Protein AF-A0A2K3M9D9-F1 (afdb_monomer_lite)

Foldseek 3Di:
DDPPPPDDPDDPPVRVVVVVVVVVVVVVVVVVVVVVVVVVPPDPDPDPDDPVCVVVVPDDPDDDDDPDDFDPVQQPDDVVNQVVVCVVVVPDDDDPPDGRDDDDPVRVPDDPVVVVVVVPD

Structure (mmCIF, N/CA/C/O backbone):
data_AF-A0A2K3M9D9-F1
#
_entry.id   AF-A0A2K3M9D9-F1
#
loop_
_atom_site.group_PDB
_atom_site.id
_atom_site.type_symbol
_atom_site.label_atom_id
_atom_site.label_alt_id
_atom_site.label_comp_id
_atom_site.label_asym_id
_atom_site.label_entity_id
_atom_site.label_seq_id
_atom_site.pdbx_PDB_ins_code
_atom_site.Cartn_x
_atom_site.Cartn_y
_atom_site.Cartn_z
_atom_site.occupancy
_atom_site.B_iso_or_equiv
_atom_site.auth_seq_id
_atom_site.auth_comp_id
_atom_site.auth_asym_id
_atom_site.auth_atom_id
_atom_site.pdbx_PDB_model_num
ATOM 1 N N . MET A 1 1 ? -21.146 -2.064 81.114 1.00 46.41 1 MET A N 1
ATOM 2 C CA . MET A 1 1 ? -21.330 -2.298 79.672 1.00 46.41 1 MET A CA 1
ATOM 3 C C . MET A 1 1 ? -21.230 -0.915 79.066 1.00 46.41 1 MET A C 1
ATOM 5 O O . MET A 1 1 ? -22.195 -0.174 79.140 1.00 46.41 1 MET A O 1
ATOM 9 N N . GLU A 1 2 ? -20.011 -0.496 78.730 1.00 53.03 2 GLU A N 1
ATOM 10 C CA . GLU A 1 2 ? -19.756 0.811 78.117 1.00 53.03 2 GLU A CA 1
ATOM 11 C C . GLU A 1 2 ? -20.020 0.639 76.624 1.00 53.03 2 GLU A C 1
ATOM 13 O O . GLU A 1 2 ? -19.273 -0.051 75.934 1.00 53.03 2 GLU A O 1
ATOM 18 N N . GLU A 1 3 ? -21.153 1.157 76.163 1.00 59.66 3 GLU A N 1
ATOM 19 C CA . GLU A 1 3 ? -21.377 1.380 74.742 1.00 59.66 3 GLU A CA 1
ATOM 20 C C . GLU A 1 3 ? -20.561 2.628 74.397 1.00 59.66 3 GLU A C 1
ATOM 22 O O . GLU A 1 3 ? -20.932 3.742 74.762 1.00 59.66 3 GLU A O 1
ATOM 27 N N . GLU A 1 4 ? -19.380 2.428 73.804 1.00 52.38 4 GLU A N 1
ATOM 28 C CA . GLU A 1 4 ? -18.659 3.502 73.125 1.00 52.38 4 GLU A CA 1
ATOM 29 C C . GLU A 1 4 ? -19.587 4.037 72.029 1.00 52.38 4 GLU A C 1
ATOM 31 O O . GLU A 1 4 ? -19.758 3.408 70.985 1.00 52.38 4 GLU A O 1
ATOM 36 N N . ASP A 1 5 ? -20.242 5.165 72.315 1.00 56.41 5 ASP A N 1
ATOM 37 C CA . ASP A 1 5 ? -20.998 5.949 71.344 1.00 56.41 5 ASP A CA 1
ATOM 38 C C . ASP A 1 5 ? -20.094 6.213 70.131 1.00 56.41 5 ASP A C 1
ATOM 40 O O . ASP A 1 5 ? -19.116 6.962 70.215 1.00 56.41 5 ASP A O 1
ATOM 44 N N . ASP A 1 6 ? -20.430 5.582 69.006 1.00 66.50 6 ASP A N 1
ATOM 45 C CA . ASP A 1 6 ? -19.793 5.739 67.696 1.00 66.50 6 ASP A CA 1
ATOM 46 C C . ASP A 1 6 ? -20.073 7.149 67.152 1.00 66.50 6 ASP A C 1
ATOM 48 O O . ASP A 1 6 ? -20.929 7.381 66.293 1.00 66.50 6 ASP A O 1
ATOM 52 N N . TYR A 1 7 ? -19.418 8.143 67.754 1.00 68.31 7 TYR A N 1
ATOM 53 C CA . TYR A 1 7 ? -19.573 9.546 67.411 1.00 68.31 7 TYR A CA 1
ATOM 54 C C . TYR A 1 7 ? -18.934 9.812 66.047 1.00 68.31 7 TYR A C 1
ATOM 56 O O . TYR A 1 7 ? -17.748 10.131 65.927 1.00 68.31 7 TYR A O 1
ATOM 64 N N . GLU A 1 8 ? -19.743 9.730 64.996 1.00 70.12 8 GLU A N 1
ATOM 65 C CA . GLU A 1 8 ? -19.368 10.255 63.691 1.00 70.12 8 GLU A CA 1
ATOM 66 C C . GLU A 1 8 ? -19.437 11.789 63.713 1.00 70.12 8 GLU A C 1
ATOM 68 O O . GLU A 1 8 ? -20.510 12.400 63.704 1.00 70.12 8 GLU A O 1
ATOM 73 N N . GLU A 1 9 ? -18.272 12.440 63.724 1.00 75.25 9 GLU A N 1
ATOM 74 C CA . GLU A 1 9 ? -18.169 13.896 63.677 1.00 75.25 9 GLU A CA 1
ATOM 75 C C . GLU A 1 9 ? -18.935 14.461 62.464 1.00 75.25 9 GLU A C 1
ATOM 77 O O . GLU A 1 9 ? -18.616 14.184 61.302 1.00 75.25 9 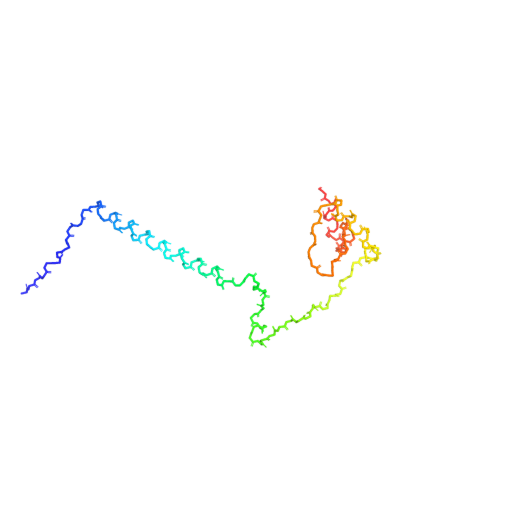GLU A O 1
ATOM 82 N N . TYR A 1 10 ? -19.974 15.267 62.725 1.00 78.19 10 TYR A N 1
ATOM 83 C CA . TYR A 1 10 ? -20.837 15.798 61.673 1.00 78.19 10 TYR A CA 1
ATOM 84 C C . TYR A 1 10 ? -20.047 16.671 60.692 1.00 78.19 10 TYR A C 1
ATOM 86 O O . TYR A 1 10 ? -19.679 17.813 60.974 1.00 78.19 10 TYR A O 1
ATOM 94 N N . VAL A 1 11 ? -19.873 16.163 59.472 1.00 80.06 11 VAL A N 1
ATOM 95 C CA . VAL A 1 11 ? -19.315 16.931 58.359 1.00 80.06 11 VAL A CA 1
ATOM 96 C C . VAL A 1 11 ? -20.456 17.623 57.593 1.00 80.06 11 VAL A C 1
ATOM 98 O O . VAL A 1 11 ? -21.302 16.937 56.997 1.00 80.06 11 VAL A O 1
ATOM 101 N N . PRO A 1 12 ? -20.484 18.973 57.527 1.00 88.69 12 PRO A N 1
ATOM 102 C CA . PRO A 1 12 ? -21.454 19.722 56.733 1.00 88.69 12 PRO A CA 1
ATOM 103 C C . PRO A 1 12 ? -21.560 19.203 55.295 1.00 88.69 12 PRO A C 1
ATOM 105 O O . PRO A 1 12 ? -20.549 18.909 54.654 1.00 88.69 12 PRO A O 1
ATOM 108 N N . VAL A 1 13 ? -22.780 19.136 54.754 1.00 79.19 13 VAL A N 1
ATOM 109 C CA . VAL A 1 13 ? -23.062 18.559 53.422 1.00 79.19 13 VAL A CA 1
ATOM 110 C C . VAL A 1 13 ? -22.210 19.196 52.315 1.00 79.19 13 VAL A C 1
ATOM 112 O O 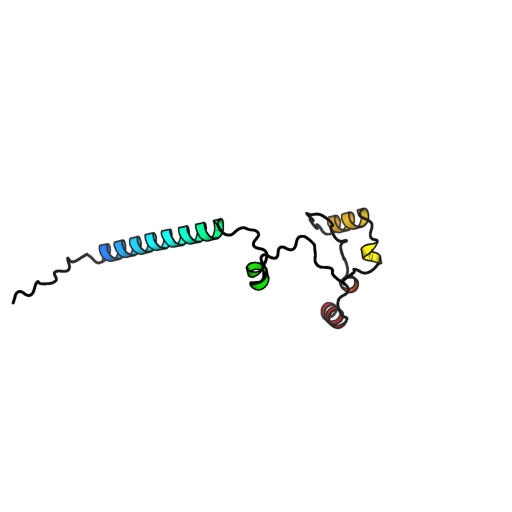. VAL A 1 13 ? -21.732 18.499 51.421 1.00 79.19 13 VAL A O 1
ATOM 115 N N . ALA A 1 14 ? -21.946 20.504 52.404 1.00 85.06 14 ALA A N 1
ATOM 116 C CA . ALA A 1 14 ? -21.056 21.206 51.479 1.00 85.06 14 ALA A CA 1
ATOM 117 C C . ALA A 1 14 ? -19.615 20.659 51.511 1.00 85.06 14 ALA A C 1
ATOM 119 O O . ALA A 1 14 ? -19.011 20.459 50.458 1.00 85.06 14 ALA A O 1
ATOM 120 N N . LYS A 1 15 ? -19.085 20.348 52.704 1.00 84.06 15 LYS A N 1
ATOM 121 C CA . LYS A 1 15 ? -17.752 19.749 52.876 1.00 84.06 15 LYS A CA 1
ATOM 122 C C . LYS A 1 15 ? -17.713 18.299 52.382 1.00 84.06 15 LYS A C 1
ATOM 124 O O . LYS A 1 15 ? -16.747 17.928 51.723 1.00 84.06 15 LYS A O 1
ATOM 129 N N . ARG A 1 16 ? -18.768 17.502 52.615 1.00 81.31 16 ARG A N 1
ATOM 130 C CA . ARG A 1 16 ? -18.880 16.129 52.072 1.00 81.31 16 ARG A CA 1
ATOM 131 C C . ARG A 1 16 ? -18.852 16.118 50.545 1.00 81.31 16 ARG A C 1
ATOM 133 O O . ARG A 1 16 ? -18.025 15.425 49.962 1.00 81.31 16 ARG A O 1
ATOM 140 N N . ARG A 1 17 ? -19.667 16.962 49.901 1.00 83.81 17 ARG A N 1
ATOM 141 C CA . ARG A 1 17 ? -19.679 17.102 48.434 1.00 83.81 17 ARG A CA 1
ATOM 142 C C . ARG A 1 17 ? -18.331 17.572 47.884 1.00 83.81 17 ARG A C 1
ATOM 144 O O . ARG A 1 17 ? -17.894 17.071 46.853 1.00 83.81 17 ARG A O 1
ATOM 151 N N . ALA A 1 18 ? -17.653 18.496 48.571 1.00 85.75 18 ALA A N 1
ATOM 152 C CA . ALA A 1 18 ? -16.324 18.962 48.172 1.00 85.75 18 ALA A CA 1
ATOM 153 C C . ALA A 1 18 ? -15.251 17.862 48.294 1.00 85.75 18 ALA A C 1
ATOM 155 O O . ALA A 1 18 ? -14.454 17.691 47.371 1.00 85.75 18 ALA A O 1
ATOM 156 N N . MET A 1 19 ? -15.259 17.083 49.382 1.00 82.94 19 MET A N 1
ATOM 157 C CA . MET A 1 19 ? -14.342 15.950 49.563 1.00 82.94 19 MET A CA 1
ATOM 158 C C . MET A 1 19 ? -14.603 14.829 48.555 1.00 82.94 19 MET A C 1
ATOM 160 O O . MET A 1 19 ? -13.658 14.285 47.986 1.00 82.94 19 MET A O 1
ATOM 164 N N . GLU A 1 20 ? -15.867 14.502 48.278 1.00 83.25 20 GLU A N 1
ATOM 165 C CA . GLU A 1 20 ? -16.223 13.530 47.241 1.00 83.25 20 GLU A CA 1
ATOM 166 C C . GLU A 1 20 ? -15.793 14.007 45.852 1.00 83.25 20 GLU A C 1
ATOM 168 O O . GLU A 1 20 ? -15.181 13.240 45.109 1.00 83.25 20 GLU A O 1
ATOM 173 N N . ALA A 1 21 ? -16.021 15.281 45.520 1.00 85.19 21 ALA A N 1
ATOM 174 C CA . ALA A 1 21 ? -15.575 15.867 44.259 1.00 85.19 21 ALA A CA 1
ATOM 175 C C . ALA A 1 21 ? -14.044 15.836 44.120 1.00 85.19 21 ALA A C 1
ATOM 177 O O . ALA A 1 21 ? -13.537 15.429 43.073 1.00 85.19 21 ALA A O 1
ATOM 178 N N . GLN A 1 22 ? -13.297 16.181 45.177 1.00 82.38 22 GLN A N 1
ATOM 179 C CA . GLN A 1 22 ? -11.835 16.057 45.195 1.00 82.38 22 GLN A CA 1
ATOM 180 C C . GLN A 1 22 ? -11.380 14.601 45.044 1.00 82.38 22 GLN A C 1
ATOM 182 O O . GLN A 1 22 ? -10.455 14.326 44.280 1.00 82.38 22 GLN A O 1
ATOM 187 N N . LYS A 1 23 ? -12.045 13.650 45.706 1.00 86.25 23 LYS A N 1
ATOM 188 C CA . LYS A 1 23 ? -11.730 12.216 45.614 1.00 86.25 23 LYS A CA 1
ATOM 189 C C . LYS A 1 23 ? -12.006 11.662 44.215 1.00 86.25 23 LYS A C 1
ATOM 191 O O . LYS A 1 23 ? -11.213 10.875 43.699 1.00 86.25 23 LYS A O 1
ATOM 196 N N . ILE A 1 24 ? -13.094 12.091 43.576 1.00 85.38 24 ILE A N 1
ATOM 197 C CA . ILE A 1 24 ? -13.417 11.755 42.183 1.00 85.38 24 ILE A CA 1
ATOM 198 C C . ILE A 1 24 ? -12.380 12.366 41.238 1.00 85.38 24 ILE A C 1
ATOM 200 O O . ILE A 1 24 ? -11.908 11.674 40.338 1.00 85.38 24 ILE A O 1
ATOM 204 N N . LEU A 1 25 ? -11.985 13.622 41.456 1.00 85.06 25 LEU A N 1
ATOM 205 C CA . LEU A 1 25 ? -10.978 14.301 40.641 1.00 85.06 25 LEU A CA 1
ATOM 206 C C . LEU A 1 25 ? -9.608 13.620 40.746 1.00 85.06 25 LEU A C 1
ATOM 208 O O . LEU A 1 25 ? -8.981 13.356 39.723 1.00 85.06 25 LEU A O 1
ATOM 212 N N . GLN A 1 26 ? -9.179 13.254 41.957 1.00 86.38 26 GLN A N 1
ATOM 213 C CA . GLN A 1 26 ? -7.941 12.501 42.173 1.00 86.38 26 GLN A CA 1
ATOM 214 C C . GLN A 1 26 ? -7.988 11.116 41.518 1.00 86.38 26 GLN A C 1
ATOM 216 O O . GLN A 1 26 ? -7.019 10.709 40.880 1.00 86.38 26 GLN A O 1
ATOM 221 N N . ARG A 1 27 ? -9.108 10.388 41.634 1.00 84.69 27 ARG A N 1
ATOM 222 C CA . ARG A 1 27 ? -9.286 9.085 40.966 1.00 84.69 27 ARG A CA 1
ATOM 223 C C . ARG A 1 27 ? -9.228 9.217 39.448 1.00 84.69 27 ARG A C 1
ATOM 225 O O . ARG A 1 27 ? -8.508 8.457 38.814 1.00 84.69 27 ARG A O 1
ATOM 232 N N . LYS A 1 28 ? -9.934 10.197 38.878 1.00 85.75 28 LYS A N 1
ATOM 233 C CA . LYS A 1 28 ? -9.894 10.486 37.438 1.00 85.75 28 LYS A CA 1
ATOM 234 C C . LYS A 1 28 ? -8.482 10.844 36.980 1.00 85.75 28 LYS A C 1
ATOM 236 O O . LYS A 1 28 ? -8.038 10.319 35.971 1.00 85.75 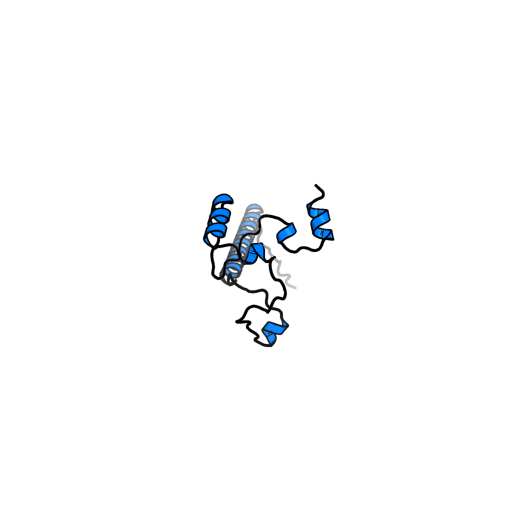28 LYS A O 1
ATOM 241 N N . GLY A 1 29 ? -7.758 11.665 37.744 1.00 86.00 29 GLY A N 1
ATOM 242 C CA . GLY A 1 29 ? -6.364 12.007 37.449 1.00 86.00 29 GLY A CA 1
ATOM 243 C C . GLY A 1 29 ? -5.451 10.780 37.388 1.00 86.00 29 GLY A C 1
ATOM 244 O O . GLY A 1 29 ? -4.682 10.648 36.441 1.00 86.00 29 GLY A O 1
ATOM 245 N N . LYS A 1 30 ? -5.590 9.847 38.342 1.00 86.06 30 LYS A N 1
ATOM 246 C CA . LYS A 1 30 ? -4.830 8.585 38.349 1.00 86.06 30 LYS A CA 1
ATOM 247 C C . LYS A 1 30 ? -5.173 7.682 37.165 1.00 86.06 30 LYS A C 1
ATOM 249 O O . LYS A 1 30 ? -4.265 7.133 36.560 1.00 86.06 30 LYS A O 1
ATOM 254 N N . ILE A 1 31 ? -6.456 7.559 36.818 1.00 83.75 31 ILE A N 1
ATOM 255 C CA . ILE A 1 31 ? -6.894 6.759 35.663 1.00 83.75 31 ILE A CA 1
ATOM 256 C C . ILE A 1 31 ? -6.306 7.335 34.374 1.00 83.75 31 ILE A C 1
ATOM 258 O O . ILE A 1 31 ? -5.701 6.603 33.607 1.00 83.75 31 ILE A O 1
ATOM 262 N N . VAL A 1 32 ? -6.385 8.654 34.181 1.00 86.50 32 VAL A N 1
ATOM 263 C CA . VAL A 1 32 ? -5.838 9.316 32.986 1.00 86.50 32 VAL A CA 1
ATOM 264 C C . VAL A 1 32 ? -4.317 9.157 32.893 1.00 86.50 32 VAL A C 1
ATOM 266 O O . VAL A 1 32 ? -3.786 9.002 31.798 1.00 86.50 32 VAL A O 1
ATOM 269 N N . GLN A 1 33 ? -3.599 9.193 34.019 1.00 84.94 33 GLN A N 1
ATOM 270 C CA . GLN A 1 33 ? -2.157 8.918 34.043 1.00 84.94 33 GLN A CA 1
ATOM 271 C C . GLN A 1 33 ? -1.856 7.468 33.653 1.00 84.94 33 GLN A C 1
ATOM 273 O O . GLN A 1 33 ? -1.027 7.241 32.780 1.00 84.94 33 GLN A O 1
ATOM 278 N N . GLN A 1 34 ? -2.587 6.506 34.220 1.00 82.44 34 GLN A N 1
ATOM 279 C CA . GLN A 1 34 ? -2.445 5.087 33.885 1.00 82.44 34 GLN A CA 1
ATOM 280 C C . GLN A 1 34 ? -2.782 4.796 32.417 1.00 82.44 34 GLN A C 1
ATOM 282 O O . GLN A 1 34 ? -2.079 4.027 31.770 1.00 82.44 34 GLN A O 1
ATOM 287 N N . GLU A 1 35 ? -3.826 5.421 31.868 1.00 79.44 35 GLU A N 1
ATOM 288 C CA . GLU A 1 35 ? -4.193 5.295 30.454 1.00 79.44 35 GLU A CA 1
ATOM 289 C C . GLU A 1 35 ? -3.105 5.872 29.540 1.00 79.44 35 GLU A C 1
ATOM 291 O O . GLU A 1 35 ? -2.749 5.245 28.544 1.00 79.44 35 GLU A O 1
ATOM 296 N N . LYS A 1 36 ? -2.529 7.030 29.892 1.00 82.94 36 LYS A N 1
ATOM 297 C CA . LYS A 1 36 ? -1.409 7.624 29.146 1.00 82.94 36 LYS A CA 1
ATOM 298 C C . LYS A 1 36 ? -0.172 6.738 29.169 1.00 82.94 36 LYS A C 1
ATOM 300 O O . LYS A 1 36 ? 0.380 6.461 28.112 1.00 82.94 36 LYS A O 1
ATOM 305 N N . GLU A 1 37 ? 0.214 6.242 30.341 1.00 85.81 37 GLU A N 1
ATOM 306 C CA . GLU A 1 37 ? 1.335 5.310 30.477 1.00 85.81 37 GLU A CA 1
ATOM 307 C C . GLU A 1 37 ? 1.082 4.014 29.695 1.00 85.81 37 GLU A C 1
ATOM 309 O O . GLU A 1 37 ? 1.998 3.477 29.079 1.00 85.81 37 GLU A O 1
ATOM 314 N N . MET A 1 38 ? -0.154 3.506 29.670 1.00 78.62 38 MET A N 1
ATOM 315 C CA . MET A 1 38 ? -0.507 2.318 28.889 1.00 78.62 38 MET A CA 1
ATOM 316 C C . MET A 1 38 ? -0.342 2.556 27.383 1.00 78.62 38 MET A C 1
ATOM 318 O O . MET A 1 38 ? 0.165 1.677 26.690 1.00 78.62 38 MET A O 1
ATOM 322 N N . ILE A 1 39 ? -0.747 3.729 26.888 1.00 76.88 39 ILE A N 1
ATOM 323 C CA . ILE A 1 39 ? -0.630 4.108 25.473 1.00 76.88 39 ILE A CA 1
ATOM 324 C C . ILE A 1 39 ? 0.834 4.359 25.092 1.00 76.88 39 ILE A C 1
ATOM 326 O O . ILE A 1 39 ? 1.274 3.848 24.071 1.00 76.88 39 ILE A O 1
ATOM 330 N N . GLU A 1 40 ? 1.604 5.075 25.915 1.00 79.69 40 GLU A N 1
ATOM 331 C CA . GLU A 1 40 ? 3.032 5.333 25.661 1.00 79.69 40 GLU A CA 1
ATOM 332 C C . GLU A 1 40 ? 3.872 4.048 25.687 1.00 79.69 40 GLU A C 1
ATOM 334 O O . GLU A 1 40 ? 4.820 3.902 24.918 1.00 79.69 40 GLU A O 1
ATOM 339 N N . ASN A 1 41 ? 3.508 3.088 26.543 1.00 73.12 41 ASN A N 1
ATOM 340 C CA . ASN A 1 41 ? 4.163 1.780 26.602 1.00 73.12 41 ASN A CA 1
ATOM 341 C C . ASN A 1 41 ? 3.599 0.770 25.590 1.00 73.12 41 ASN A C 1
ATOM 343 O O . ASN A 1 41 ? 4.093 -0.363 25.513 1.00 73.12 41 ASN A O 1
ATOM 347 N N . LEU A 1 42 ? 2.572 1.132 24.814 1.00 65.06 42 LEU A N 1
ATOM 348 C CA . LEU A 1 42 ? 2.190 0.356 23.644 1.00 65.06 42 LEU A CA 1
ATOM 349 C C . LEU A 1 42 ? 3.198 0.683 22.533 1.00 65.06 42 LEU A C 1
ATOM 351 O O . LEU A 1 42 ? 3.241 1.813 22.066 1.00 65.06 42 LEU A O 1
ATOM 355 N N . PRO A 1 43 ? 4.008 -0.285 22.066 1.00 65.62 43 PRO A N 1
ATOM 356 C CA . PRO A 1 43 ? 4.830 -0.031 20.902 1.00 65.62 43 PRO A CA 1
ATOM 357 C C . PRO A 1 43 ? 3.902 0.161 19.702 1.00 65.62 43 PRO A C 1
ATOM 359 O O . PRO A 1 43 ? 3.075 -0.718 19.435 1.00 65.62 43 PRO A O 1
ATOM 362 N N . ASP A 1 44 ? 4.102 1.250 18.955 1.00 60.12 44 ASP A N 1
ATOM 363 C CA . ASP A 1 44 ? 3.343 1.620 17.744 1.00 60.12 44 ASP A CA 1
ATOM 364 C C . ASP A 1 44 ? 3.286 0.502 16.679 1.00 60.12 44 ASP A C 1
ATOM 366 O O . ASP A 1 44 ? 2.463 0.521 15.768 1.00 60.12 44 ASP A O 1
AT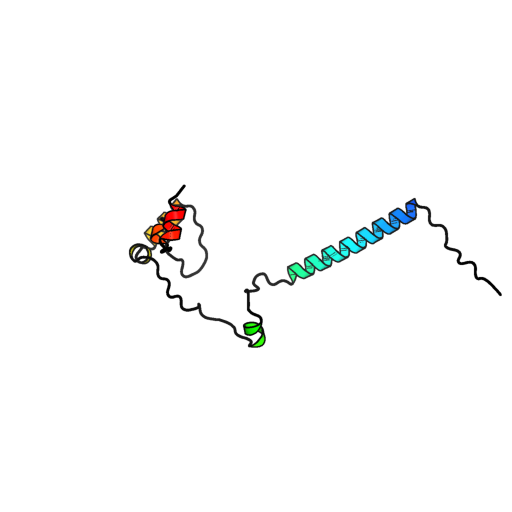OM 370 N N . ASN A 1 45 ? 4.118 -0.534 16.829 1.00 58.53 45 ASN A N 1
ATOM 371 C CA . ASN A 1 45 ? 4.352 -1.590 15.853 1.00 58.53 45 ASN A CA 1
ATOM 372 C C . ASN A 1 45 ? 4.100 -3.000 16.416 1.00 58.53 45 ASN A C 1
ATOM 374 O O . ASN A 1 45 ? 4.839 -3.940 16.092 1.00 58.53 45 ASN A O 1
ATOM 378 N N . LYS A 1 46 ? 3.086 -3.206 17.272 1.00 60.78 46 LYS A N 1
ATOM 379 C CA . LYS A 1 46 ? 2.638 -4.581 17.568 1.00 60.78 46 LYS A CA 1
ATOM 380 C C . LYS A 1 46 ? 1.957 -5.162 16.333 1.00 60.78 46 LYS A C 1
ATOM 382 O O . LYS A 1 46 ? 0.748 -5.076 16.151 1.00 60.78 46 LYS A O 1
ATOM 387 N N . THR A 1 47 ? 2.774 -5.787 15.493 1.00 65.19 47 THR A N 1
ATOM 388 C CA . THR A 1 47 ? 2.327 -6.734 14.474 1.00 65.19 47 THR A CA 1
ATOM 389 C C . THR A 1 47 ? 1.346 -7.717 15.108 1.00 65.19 47 THR A C 1
ATOM 391 O O . THR A 1 47 ? 1.603 -8.242 16.195 1.00 65.19 47 THR A O 1
ATOM 394 N N . LEU A 1 48 ? 0.207 -7.944 14.449 1.00 70.62 48 LEU A N 1
ATOM 395 C CA . LEU A 1 48 ? -0.780 -8.937 14.871 1.00 70.62 48 LEU A CA 1
ATOM 396 C C . LEU A 1 48 ? -0.136 -10.328 14.775 1.00 70.62 48 LEU A C 1
ATOM 398 O O . LEU A 1 48 ? -0.160 -10.959 13.724 1.00 70.62 48 LEU A O 1
ATOM 402 N N . LYS A 1 49 ? 0.497 -10.774 15.862 1.00 74.62 49 LYS A N 1
ATOM 403 C CA . LYS A 1 49 ? 1.115 -12.099 15.983 1.00 74.62 49 LYS A CA 1
ATOM 404 C C . LYS A 1 49 ? 0.131 -13.053 16.642 1.00 74.62 49 LYS A C 1
ATOM 406 O O . LYS A 1 49 ? -0.520 -12.702 17.628 1.00 74.62 49 LYS A O 1
ATOM 411 N N . SER A 1 50 ? 0.030 -14.271 16.128 1.00 81.88 50 SER A N 1
ATOM 412 C CA . SER A 1 50 ? -0.795 -15.303 16.757 1.00 81.88 50 SER A CA 1
ATOM 413 C C . SER A 1 50 ? -0.165 -15.795 18.070 1.00 81.88 50 SER A C 1
ATOM 415 O O . SER A 1 50 ? 1.056 -15.820 18.224 1.00 81.88 50 SER A O 1
ATOM 417 N N . VAL A 1 51 ? -0.985 -16.273 19.016 1.00 83.06 51 VAL A N 1
ATOM 418 C CA . VAL A 1 51 ? -0.502 -16.866 20.286 1.00 83.06 51 VAL A CA 1
ATOM 419 C C . VAL A 1 51 ? 0.478 -18.020 20.031 1.00 83.06 51 VAL A C 1
ATOM 421 O O . VAL A 1 51 ? 1.462 -18.183 20.751 1.00 83.06 51 VAL A O 1
ATOM 424 N N . ARG A 1 52 ? 0.246 -18.796 18.963 1.00 85.06 52 ARG A N 1
ATOM 425 C CA . ARG A 1 52 ? 1.114 -19.905 18.545 1.00 85.06 52 ARG A CA 1
ATOM 426 C C . ARG A 1 52 ? 2.492 -19.424 18.092 1.00 85.06 52 ARG A C 1
ATOM 428 O O . ARG A 1 52 ? 3.481 -20.078 18.412 1.00 85.06 52 ARG A O 1
ATOM 435 N N . GLU A 1 53 ? 2.559 -18.327 17.343 1.00 86.81 53 GLU A N 1
ATOM 436 C CA . GLU A 1 53 ? 3.827 -17.733 16.897 1.00 86.81 53 GLU A CA 1
ATOM 437 C C . GLU A 1 53 ? 4.608 -17.158 18.074 1.00 86.81 53 GLU A C 1
ATOM 439 O O . GLU A 1 53 ? 5.810 -17.393 18.165 1.00 86.81 53 GLU A O 1
ATOM 444 N N . LEU A 1 54 ? 3.925 -16.489 19.010 1.00 83.56 54 LEU A N 1
ATOM 445 C CA . LEU A 1 54 ? 4.541 -15.952 20.225 1.00 83.56 54 LEU A CA 1
ATOM 446 C C . LEU A 1 54 ? 5.136 -17.062 21.098 1.00 83.56 54 LEU A C 1
ATOM 448 O O . LEU A 1 54 ? 6.300 -16.981 21.479 1.00 83.56 54 LEU A O 1
ATOM 452 N N . ALA A 1 55 ? 4.373 -18.127 21.357 1.00 84.94 55 ALA A N 1
ATOM 453 C CA . ALA A 1 55 ? 4.830 -19.251 22.176 1.00 84.94 55 ALA A CA 1
ATOM 454 C C . ALA A 1 55 ? 6.025 -19.997 21.559 1.00 84.94 55 ALA A C 1
ATOM 456 O O . ALA A 1 55 ? 6.848 -20.554 22.280 1.00 84.94 55 ALA A O 1
ATOM 457 N N . LYS A 1 56 ? 6.120 -20.016 20.224 1.00 86.50 56 LYS A N 1
ATOM 458 C CA . LYS A 1 56 ? 7.218 -20.654 19.486 1.00 86.50 56 LYS A CA 1
ATOM 459 C C . LYS A 1 56 ? 8.368 -19.703 19.142 1.00 86.50 56 LYS A C 1
ATOM 461 O O . LYS A 1 56 ? 9.324 -20.146 18.516 1.00 86.50 56 LYS A O 1
ATOM 466 N N . GLY A 1 57 ? 8.270 -18.421 19.500 1.00 85.31 57 GLY A N 1
ATOM 467 C CA . GLY A 1 57 ? 9.270 -17.410 19.154 1.00 85.31 57 GLY A CA 1
ATOM 468 C C . GLY A 1 57 ? 9.463 -17.213 17.645 1.00 85.31 57 GLY A C 1
ATOM 469 O O . GLY A 1 57 ? 10.566 -16.898 17.213 1.00 85.31 57 GLY A O 1
ATOM 470 N N . ILE A 1 58 ? 8.425 -17.427 16.828 1.00 82.62 58 ILE A N 1
ATOM 471 C CA . ILE A 1 58 ? 8.537 -17.329 15.365 1.00 82.62 58 ILE A CA 1
ATOM 472 C C . ILE A 1 58 ? 8.546 -15.853 14.951 1.00 82.62 58 ILE A C 1
ATOM 474 O O . ILE A 1 58 ? 7.603 -15.108 15.229 1.00 82.62 58 ILE A O 1
ATOM 478 N N . THR A 1 59 ? 9.595 -15.434 14.243 1.00 83.31 59 THR A N 1
ATOM 479 C CA . THR A 1 59 ? 9.680 -14.123 13.587 1.00 83.31 59 THR A CA 1
ATOM 480 C C . THR A 1 59 ? 9.825 -14.307 12.086 1.00 83.31 59 THR A C 1
ATOM 482 O O . THR A 1 59 ? 10.824 -14.852 11.623 1.00 83.31 59 THR A O 1
ATOM 485 N N . TYR A 1 60 ? 8.833 -13.846 11.327 1.00 81.31 60 TYR A N 1
ATOM 486 C CA . TYR A 1 60 ? 8.910 -13.821 9.870 1.00 81.31 60 TYR A CA 1
ATOM 487 C C . TYR A 1 60 ? 9.807 -12.666 9.433 1.00 81.31 60 TYR A C 1
ATOM 489 O O . TYR A 1 60 ? 9.502 -11.506 9.702 1.00 81.31 60 TYR A O 1
ATOM 497 N N . THR A 1 61 ? 10.921 -12.998 8.791 1.00 84.25 61 THR A N 1
ATOM 498 C CA . THR A 1 61 ? 11.832 -12.037 8.157 1.00 84.25 61 THR A CA 1
ATOM 499 C C . THR A 1 61 ? 11.474 -11.792 6.698 1.00 84.25 61 THR A C 1
ATOM 501 O O . THR A 1 61 ? 11.735 -10.716 6.175 1.00 84.25 61 THR A O 1
ATOM 504 N N . GLU A 1 62 ? 10.863 -12.782 6.048 1.00 84.12 62 GLU A N 1
ATOM 505 C CA . GLU A 1 62 ? 10.533 -12.747 4.629 1.00 84.12 62 GLU A CA 1
ATOM 506 C C . GLU A 1 62 ? 9.018 -12.648 4.408 1.00 84.12 62 GLU A C 1
ATOM 508 O O . GLU A 1 62 ? 8.238 -13.225 5.180 1.00 84.12 62 GLU A O 1
ATOM 513 N N . PRO A 1 63 ? 8.578 -11.957 3.340 1.00 81.88 63 PRO A N 1
ATOM 514 C CA . PRO A 1 63 ? 7.184 -11.973 2.923 1.00 81.88 63 PRO A CA 1
ATOM 515 C C . PRO A 1 63 ? 6.715 -13.395 2.599 1.00 81.88 63 PRO A C 1
ATOM 517 O O . PRO A 1 63 ? 7.432 -14.187 1.990 1.00 81.88 63 PRO A O 1
ATOM 520 N N . LEU A 1 64 ? 5.467 -13.711 2.950 1.00 83.06 64 LEU A N 1
ATOM 521 C CA . LEU A 1 64 ? 4.857 -14.981 2.563 1.00 83.06 64 LEU A CA 1
ATOM 522 C C . LEU A 1 64 ? 4.774 -15.091 1.030 1.00 83.06 64 LEU A C 1
ATOM 524 O O . LEU A 1 64 ? 4.374 -14.125 0.369 1.00 83.06 64 LEU A O 1
ATOM 528 N N . PRO A 1 65 ? 5.073 -16.263 0.441 1.00 81.06 65 PRO A N 1
ATOM 529 C CA . PRO A 1 65 ? 4.920 -16.455 -0.991 1.00 81.06 65 PRO A CA 1
ATOM 530 C C . PRO A 1 65 ? 3.436 -16.368 -1.356 1.00 81.06 65 PRO A C 1
ATOM 532 O O . PRO A 1 65 ? 2.618 -17.179 -0.919 1.00 81.06 65 PRO A O 1
ATOM 535 N N . THR A 1 66 ? 3.079 -15.384 -2.179 1.00 83.94 66 THR A N 1
ATOM 536 C CA . THR A 1 66 ? 1.710 -15.228 -2.677 1.00 83.94 66 THR A CA 1
ATOM 537 C C . THR A 1 66 ? 1.593 -15.757 -4.108 1.00 83.94 66 THR A C 1
ATOM 539 O O . THR A 1 66 ? 2.473 -15.573 -4.949 1.00 83.94 66 THR A O 1
ATOM 542 N N . GLY A 1 67 ? 0.482 -16.438 -4.409 1.00 86.06 67 GLY A N 1
ATOM 543 C CA . GLY A 1 67 ? 0.157 -16.892 -5.771 1.00 86.06 67 GLY A CA 1
ATOM 544 C C . GLY A 1 67 ? -0.491 -15.808 -6.640 1.00 86.06 67 GLY A C 1
ATOM 545 O O . GLY A 1 67 ? -0.734 -16.013 -7.833 1.00 86.06 67 GLY A O 1
ATOM 546 N N . TRP A 1 68 ? -0.801 -14.655 -6.051 1.00 85.19 68 TRP A N 1
ATOM 547 C CA . TRP A 1 68 ? -1.459 -13.562 -6.744 1.00 85.19 68 TRP A CA 1
ATOM 548 C C . TRP A 1 68 ? -0.458 -12.810 -7.622 1.00 85.19 68 TRP A C 1
ATOM 550 O O . TRP A 1 68 ? 0.639 -12.462 -7.198 1.00 85.19 68 TRP A O 1
ATOM 560 N N . LYS A 1 69 ? -0.836 -12.562 -8.878 1.00 84.69 69 LYS A N 1
ATOM 561 C CA . LYS A 1 69 ? -0.045 -11.761 -9.819 1.00 84.69 69 LYS A CA 1
ATOM 562 C C . LYS A 1 69 ? -0.973 -10.782 -10.534 1.00 84.69 69 LYS A C 1
ATOM 564 O O . LYS A 1 69 ? -2.019 -11.225 -11.022 1.00 84.69 69 LYS A O 1
ATOM 569 N N . PRO A 1 70 ? -0.619 -9.496 -10.653 1.00 86.62 70 PRO A N 1
ATOM 570 C CA . PRO A 1 70 ? -1.426 -8.560 -11.420 1.00 86.62 70 PRO A CA 1
ATOM 571 C C . PRO A 1 70 ? -1.436 -8.950 -12.912 1.00 86.62 70 PRO A C 1
ATOM 573 O O . PRO A 1 70 ? -0.529 -9.658 -13.375 1.00 86.62 70 PRO A O 1
ATOM 576 N N . PRO A 1 71 ? -2.446 -8.508 -13.683 1.00 91.88 71 PRO A N 1
ATOM 577 C CA . PRO A 1 71 ? -2.470 -8.665 -15.130 1.00 91.88 71 PRO A CA 1
ATOM 578 C C 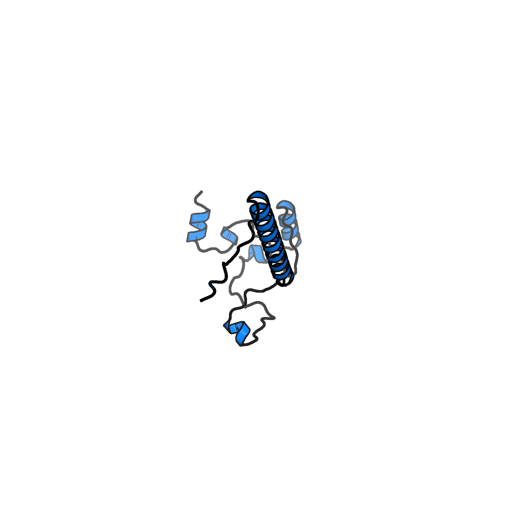. PRO A 1 71 ? -1.197 -8.141 -15.797 1.00 91.88 71 PRO A C 1
ATOM 580 O O . PRO A 1 71 ? -0.534 -7.218 -15.319 1.00 91.88 71 PRO A O 1
ATOM 583 N N . TRP A 1 72 ? -0.856 -8.742 -16.934 1.00 91.38 72 TRP A N 1
ATOM 584 C CA . TRP A 1 72 ? 0.442 -8.536 -17.570 1.00 91.38 72 TRP A CA 1
ATOM 585 C C . TRP A 1 72 ? 0.707 -7.080 -17.975 1.00 91.38 72 TRP A C 1
ATOM 587 O O . TRP A 1 72 ? 1.833 -6.606 -17.826 1.00 91.38 72 TRP A O 1
ATOM 597 N N . HIS A 1 73 ? -0.316 -6.355 -18.438 1.00 90.75 73 HIS A N 1
ATOM 598 C CA . HIS A 1 73 ? -0.181 -4.953 -18.842 1.00 90.75 73 HIS A CA 1
ATOM 599 C C . HIS A 1 73 ? 0.132 -4.026 -17.667 1.00 90.75 73 HIS A C 1
ATOM 601 O O . HIS A 1 73 ? 0.919 -3.101 -17.835 1.00 90.75 73 HIS A O 1
ATOM 607 N N . ILE A 1 74 ? -0.416 -4.305 -16.479 1.00 93.25 74 ILE A N 1
ATOM 608 C CA . ILE A 1 74 ? -0.103 -3.558 -15.255 1.00 93.25 74 ILE A CA 1
ATOM 609 C C . ILE A 1 74 ? 1.327 -3.864 -14.807 1.00 93.25 74 ILE A C 1
ATOM 611 O O . ILE A 1 74 ? 2.098 -2.956 -14.516 1.00 93.25 74 ILE A O 1
ATOM 615 N N . ARG A 1 75 ? 1.723 -5.141 -14.831 1.00 90.31 75 ARG A N 1
ATOM 616 C CA . ARG A 1 75 ? 3.069 -5.563 -14.414 1.00 90.31 75 ARG A CA 1
ATOM 617 C C . ARG A 1 75 ? 4.192 -4.969 -15.272 1.00 90.31 75 ARG A C 1
ATOM 619 O O . ARG A 1 75 ? 5.299 -4.802 -14.780 1.00 90.31 75 ARG A O 1
ATOM 626 N N . ARG A 1 76 ? 3.933 -4.701 -16.554 1.00 92.56 76 ARG A N 1
ATOM 627 C CA . ARG A 1 76 ? 4.926 -4.161 -17.500 1.00 92.56 76 ARG A CA 1
ATOM 628 C C . ARG A 1 76 ? 4.908 -2.630 -17.589 1.00 92.56 76 ARG A C 1
ATOM 630 O O . ARG A 1 76 ? 5.611 -2.068 -18.425 1.00 92.56 76 ARG A O 1
ATOM 637 N N . MET A 1 77 ? 4.084 -1.960 -16.786 1.00 92.19 77 MET A N 1
ATOM 638 C CA . MET A 1 77 ? 4.002 -0.504 -16.789 1.00 92.19 77 MET A CA 1
ATOM 639 C C . MET A 1 77 ? 5.362 0.097 -16.425 1.00 92.19 77 MET A C 1
ATOM 641 O O . MET A 1 77 ? 6.028 -0.370 -15.500 1.00 92.19 77 MET A O 1
ATOM 645 N N . SER A 1 78 ? 5.801 1.104 -17.183 1.00 94.94 78 SER A N 1
ATOM 646 C CA . SER A 1 78 ? 7.069 1.761 -16.887 1.00 94.94 78 SER A CA 1
ATOM 647 C C . SER A 1 78 ? 6.933 2.610 -15.624 1.00 94.94 78 SER A C 1
ATOM 649 O O . SER A 1 78 ? 5.860 3.136 -15.335 1.00 94.94 78 SER A O 1
ATOM 651 N N . LYS A 1 79 ? 8.033 2.803 -14.887 1.00 91.50 79 LYS A N 1
ATOM 652 C CA . LYS A 1 79 ? 8.022 3.653 -13.688 1.00 91.50 79 LYS A CA 1
ATOM 653 C C . LYS A 1 79 ? 7.553 5.081 -13.998 1.00 91.50 79 LYS A C 1
ATOM 655 O O . LYS A 1 79 ? 6.772 5.636 -13.245 1.00 91.50 79 LYS A O 1
ATOM 660 N N . LYS A 1 80 ? 7.925 5.618 -15.167 1.00 94.25 80 LYS A N 1
ATOM 661 C CA . LYS A 1 80 ? 7.474 6.939 -15.634 1.00 94.25 80 LYS A CA 1
ATOM 662 C C . LYS A 1 80 ? 5.953 7.008 -15.765 1.00 94.25 80 LYS A C 1
ATOM 664 O O . LYS A 1 80 ? 5.349 7.988 -15.346 1.00 94.25 80 LYS A O 1
ATOM 669 N N . ASP A 1 81 ? 5.340 5.966 -16.324 1.00 93.75 81 ASP A N 1
ATOM 670 C CA . ASP A 1 81 ? 3.884 5.901 -16.457 1.00 93.75 81 ASP A CA 1
ATOM 671 C C . ASP A 1 81 ? 3.214 5.768 -15.085 1.00 93.75 81 ASP A C 1
ATOM 673 O O . ASP A 1 81 ? 2.208 6.431 -14.834 1.00 93.75 81 ASP A O 1
ATOM 677 N N . CYS A 1 82 ? 3.788 4.967 -14.179 1.00 94.00 82 CYS A N 1
ATOM 678 C CA . CYS A 1 82 ? 3.320 4.861 -12.797 1.00 94.00 82 CYS A CA 1
ATOM 679 C C . CYS A 1 82 ? 3.339 6.228 -12.095 1.00 94.00 82 CYS A C 1
ATOM 681 O O . CYS A 1 82 ? 2.322 6.631 -11.532 1.00 94.00 82 CYS A O 1
ATOM 683 N N . ASP A 1 83 ? 4.453 6.956 -12.188 1.00 94.06 83 ASP A N 1
ATOM 684 C CA . ASP A 1 83 ? 4.645 8.259 -11.543 1.00 94.06 83 ASP A CA 1
ATOM 685 C C . ASP A 1 83 ? 3.675 9.312 -12.106 1.00 94.06 83 ASP A C 1
ATOM 687 O O . ASP A 1 83 ? 3.100 10.106 -11.358 1.00 94.06 83 ASP A O 1
ATOM 691 N N . LEU A 1 84 ? 3.427 9.296 -13.423 1.00 95.62 84 LEU A N 1
ATOM 692 C CA . LEU A 1 84 ? 2.428 10.164 -14.057 1.00 95.62 84 LEU A CA 1
ATOM 693 C C . LEU A 1 84 ? 1.028 9.917 -13.491 1.00 95.62 84 LEU A C 1
ATOM 695 O O . LEU A 1 84 ? 0.306 10.871 -13.204 1.00 95.62 84 LEU A O 1
ATOM 699 N N . ILE A 1 85 ? 0.648 8.651 -13.310 1.00 94.94 85 ILE A N 1
ATOM 700 C CA . ILE A 1 85 ? -0.662 8.274 -12.765 1.00 94.94 85 ILE A CA 1
ATOM 701 C C . ILE A 1 85 ? -0.767 8.677 -11.298 1.00 94.94 85 ILE A C 1
ATOM 703 O O . ILE A 1 85 ? -1.769 9.273 -10.907 1.00 94.94 85 ILE A O 1
ATOM 707 N N . GLN A 1 86 ? 0.264 8.390 -10.503 1.00 95.25 86 GLN A N 1
ATOM 708 C CA . GLN A 1 86 ? 0.311 8.768 -9.092 1.00 95.25 86 GLN A CA 1
ATOM 709 C C . GLN A 1 86 ? 0.185 10.282 -8.930 1.00 95.25 86 GLN A C 1
ATOM 711 O O . GLN A 1 86 ? -0.645 10.745 -8.152 1.00 95.25 86 GLN A O 1
ATOM 716 N N . LYS A 1 87 ? 0.910 11.062 -9.740 1.00 95.06 87 LYS A N 1
ATOM 717 C CA . LYS A 1 87 ? 0.804 12.524 -9.743 1.00 95.06 87 LYS A CA 1
ATOM 718 C C . LYS A 1 87 ? -0.577 13.004 -10.183 1.00 95.06 87 LYS A C 1
ATOM 720 O O . LYS A 1 87 ? -1.126 13.905 -9.557 1.00 95.06 87 LYS A O 1
ATOM 725 N N . GLN A 1 88 ? -1.139 12.413 -11.238 1.00 96.44 88 GLN A N 1
ATOM 726 C CA . GLN A 1 88 ? -2.467 12.771 -11.743 1.00 96.44 88 GLN A CA 1
ATOM 727 C C . GLN A 1 88 ? -3.558 12.525 -10.688 1.00 96.44 88 GLN A C 1
ATOM 729 O O . GLN A 1 88 ? -4.543 13.255 -10.652 1.00 96.44 88 GLN A O 1
ATOM 734 N N . TRP A 1 89 ? -3.410 11.480 -9.870 1.00 95.06 89 TRP A N 1
ATOM 735 C CA . TRP A 1 89 ? -4.413 11.049 -8.889 1.00 95.06 89 TRP A CA 1
ATOM 736 C C . TRP A 1 89 ? -4.038 11.460 -7.455 1.00 95.06 89 TRP A C 1
ATOM 738 O O . TRP A 1 89 ? -4.698 11.038 -6.511 1.00 95.06 89 TRP A O 1
ATOM 748 N N . HIS A 1 90 ? -2.994 12.282 -7.296 1.00 95.12 90 HIS A N 1
ATOM 749 C CA . HIS A 1 90 ? -2.468 12.757 -6.012 1.00 95.12 90 HIS A CA 1
ATOM 750 C C . HIS A 1 90 ? -2.178 11.632 -5.002 1.00 95.12 90 HIS A C 1
ATOM 752 O O . HIS A 1 90 ? -2.425 11.769 -3.806 1.00 95.12 90 HIS A O 1
ATOM 758 N N . ILE A 1 91 ? -1.643 10.512 -5.492 1.00 94.31 91 ILE A N 1
ATOM 759 C CA . ILE A 1 91 ? -1.234 9.372 -4.672 1.00 94.31 91 ILE A CA 1
ATOM 760 C C . ILE A 1 91 ? 0.164 9.656 -4.124 1.00 94.31 91 ILE A C 1
ATOM 762 O O . ILE A 1 91 ? 1.110 9.830 -4.891 1.00 94.31 91 ILE A O 1
ATOM 766 N N . ILE A 1 92 ? 0.284 9.681 -2.800 1.00 92.94 92 ILE A N 1
ATOM 767 C CA . ILE A 1 92 ? 1.565 9.746 -2.093 1.00 92.94 92 ILE A CA 1
ATOM 768 C C . ILE A 1 92 ? 1.951 8.310 -1.749 1.00 92.94 92 ILE A C 1
ATOM 770 O O . ILE A 1 92 ? 1.131 7.571 -1.201 1.00 92.94 92 ILE A O 1
ATOM 774 N N . VAL A 1 93 ? 3.166 7.901 -2.107 1.00 89.56 93 VAL A N 1
ATOM 775 C CA . VAL A 1 93 ? 3.665 6.558 -1.817 1.00 89.56 93 VAL A CA 1
ATOM 776 C C . VAL A 1 93 ? 5.010 6.651 -1.118 1.00 89.56 93 VAL A C 1
ATOM 778 O O . VAL A 1 93 ? 5.937 7.247 -1.659 1.00 89.56 93 VAL A O 1
ATOM 781 N N . ASP A 1 94 ? 5.108 5.993 0.034 1.00 90.75 94 ASP A N 1
ATOM 782 C CA . ASP A 1 94 ? 6.336 5.826 0.802 1.00 90.75 94 ASP A CA 1
ATOM 783 C C . ASP A 1 94 ? 6.651 4.332 0.942 1.00 90.75 94 ASP A C 1
ATOM 785 O O . ASP A 1 94 ? 5.754 3.518 1.174 1.00 90.75 94 ASP A O 1
ATOM 789 N N . GLY A 1 95 ? 7.927 3.968 0.800 1.00 88.75 95 GLY A N 1
ATOM 790 C CA . GLY A 1 95 ? 8.412 2.598 0.980 1.00 88.75 95 GLY A CA 1
ATOM 791 C C . GLY A 1 95 ? 9.201 2.038 -0.204 1.00 88.75 95 GLY A C 1
ATOM 792 O O . GLY A 1 95 ? 9.468 2.715 -1.200 1.00 88.75 95 GLY A O 1
ATOM 793 N N . GLU A 1 96 ? 9.587 0.773 -0.068 1.00 85.50 96 GLU A N 1
ATOM 794 C CA . GLU A 1 96 ? 10.344 0.006 -1.060 1.00 85.50 96 GLU A CA 1
ATOM 795 C C . GLU A 1 96 ? 9.402 -0.914 -1.862 1.00 85.50 96 GLU A C 1
ATOM 797 O O . GLU A 1 96 ? 8.309 -1.242 -1.409 1.00 85.50 96 GLU A O 1
ATOM 802 N N . GLU A 1 97 ? 9.798 -1.303 -3.080 1.00 85.50 97 GLU A N 1
ATOM 803 C CA . GLU A 1 97 ? 9.016 -2.191 -3.969 1.00 85.50 97 GLU A CA 1
ATOM 804 C C . GLU A 1 97 ? 7.553 -1.762 -4.233 1.00 85.50 97 GLU A C 1
ATOM 806 O O . GLU A 1 97 ? 6.614 -2.558 -4.202 1.00 85.50 97 GLU A O 1
ATOM 811 N N . ILE A 1 98 ? 7.352 -0.482 -4.557 1.00 87.69 98 ILE A N 1
ATOM 812 C CA . ILE A 1 98 ? 6.025 0.093 -4.824 1.00 87.69 98 ILE A CA 1
ATOM 813 C C . ILE A 1 98 ? 5.333 -0.610 -6.012 1.00 87.69 98 ILE A C 1
ATOM 815 O O . ILE A 1 98 ? 5.860 -0.583 -7.133 1.00 87.69 98 ILE A O 1
ATOM 819 N N . PRO A 1 99 ? 4.127 -1.184 -5.827 1.00 87.62 99 PRO A N 1
ATOM 820 C CA . PRO A 1 99 ? 3.397 -1.819 -6.914 1.00 87.62 99 PRO A CA 1
ATOM 821 C C . PRO A 1 99 ? 2.850 -0.785 -7.916 1.00 87.62 99 PRO A C 1
ATOM 823 O O . PRO A 1 99 ? 2.521 0.346 -7.547 1.00 87.62 99 PRO A O 1
ATOM 826 N N . PRO A 1 100 ? 2.696 -1.164 -9.198 1.00 91.44 100 PRO A N 1
ATOM 827 C CA . PRO A 1 100 ? 2.132 -0.280 -10.212 1.00 91.44 100 PRO A CA 1
ATOM 828 C C . PRO A 1 100 ? 0.659 0.060 -9.907 1.00 91.44 100 PRO A C 1
ATOM 830 O O . PRO A 1 100 ? -0.102 -0.815 -9.478 1.00 91.44 100 PRO A O 1
ATOM 833 N N . PRO A 1 101 ? 0.219 1.306 -10.162 1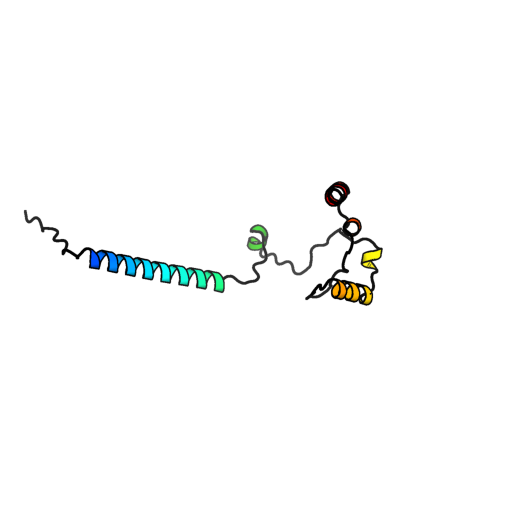.00 93.12 101 PRO A N 1
ATOM 834 C CA . PRO A 1 101 ? -1.145 1.731 -9.878 1.00 93.12 101 PRO A CA 1
ATOM 835 C C . PRO A 1 101 ? -2.152 1.066 -10.828 1.00 93.12 101 PRO A C 1
ATOM 837 O O . PRO A 1 101 ? -1.958 1.015 -12.046 1.00 93.12 101 PRO A O 1
ATOM 840 N N . VAL A 1 102 ? -3.273 0.592 -10.278 1.00 93.50 102 VAL A N 1
ATOM 841 C CA . VAL A 1 102 ? -4.357 -0.047 -11.040 1.00 93.50 102 VAL A CA 1
ATOM 842 C C . VAL A 1 102 ? -5.522 0.928 -11.194 1.00 93.50 102 VAL A C 1
ATOM 844 O O . VAL A 1 102 ? -6.138 1.321 -10.211 1.00 93.50 102 VAL A O 1
ATOM 847 N N . LYS A 1 103 ? -5.849 1.310 -12.435 1.00 89.50 103 LYS A N 1
ATOM 848 C CA . LYS A 1 103 ? -6.907 2.304 -12.711 1.00 89.50 103 LYS A CA 1
ATOM 849 C C . LYS A 1 103 ? -8.321 1.719 -12.717 1.00 89.50 103 LYS A C 1
ATOM 851 O O . LYS A 1 103 ? -9.274 2.419 -12.402 1.00 89.50 103 LYS A O 1
ATOM 856 N N . ASN A 1 104 ? -8.463 0.455 -13.121 1.00 91.75 104 ASN A N 1
ATOM 857 C CA . ASN A 1 104 ? -9.755 -0.185 -13.366 1.00 91.75 104 ASN A CA 1
ATOM 858 C C . ASN A 1 104 ? -9.951 -1.399 -12.455 1.00 91.75 104 ASN A C 1
ATOM 860 O O . ASN A 1 104 ? -9.054 -2.231 -12.336 1.00 91.75 104 ASN A O 1
ATOM 864 N N . PHE A 1 105 ? -11.167 -1.601 -11.939 1.00 90.94 105 PHE A N 1
ATOM 865 C CA . PHE A 1 105 ? -11.497 -2.773 -11.112 1.00 90.94 105 PHE A CA 1
ATOM 866 C C . PHE A 1 105 ? -11.277 -4.115 -11.822 1.00 90.94 105 PHE A C 1
ATOM 868 O O . PHE A 1 105 ? -10.869 -5.090 -11.197 1.00 90.94 105 PHE A O 1
ATOM 875 N N . LYS A 1 106 ? -11.487 -4.168 -13.143 1.00 89.56 106 LYS A N 1
ATOM 876 C CA . LYS A 1 106 ? -11.229 -5.372 -13.950 1.00 89.56 106 LYS A CA 1
ATOM 877 C C . LYS A 1 106 ? -9.765 -5.820 -13.870 1.00 89.56 106 LYS A C 1
ATOM 879 O O . LYS A 1 106 ? -9.483 -7.016 -13.874 1.00 89.56 106 LYS A O 1
ATOM 884 N N . ASP A 1 107 ? -8.846 -4.867 -13.747 1.00 91.44 107 ASP A N 1
ATOM 885 C CA . ASP A 1 107 ? -7.407 -5.123 -13.720 1.00 91.44 107 ASP A CA 1
ATOM 886 C C . ASP A 1 107 ? -6.896 -5.500 -12.320 1.00 91.44 107 ASP A C 1
ATOM 888 O O . ASP A 1 107 ? -5.734 -5.862 -12.159 1.00 91.44 107 ASP A O 1
ATOM 892 N N . MET A 1 108 ? -7.769 -5.488 -11.307 1.00 90.62 108 MET A N 1
ATOM 893 C CA . MET A 1 108 ? -7.448 -5.918 -9.941 1.00 90.62 108 MET A CA 1
ATOM 894 C C . MET A 1 108 ? -7.572 -7.439 -9.745 1.00 90.62 108 MET A C 1
ATOM 896 O O . MET A 1 108 ? -7.247 -7.954 -8.677 1.00 90.62 108 MET A O 1
ATOM 900 N N . ARG A 1 109 ? -8.000 -8.176 -10.784 1.00 89.31 109 ARG A N 1
ATOM 901 C CA . ARG A 1 109 ? -8.125 -9.646 -10.786 1.00 89.31 109 ARG A CA 1
ATOM 902 C C . ARG A 1 109 ? -9.125 -10.182 -9.747 1.00 89.31 109 ARG A C 1
ATOM 904 O O . ARG A 1 109 ? -8.943 -11.270 -9.205 1.00 89.31 109 ARG A O 1
ATOM 911 N N . PHE A 1 110 ? -10.190 -9.427 -9.485 1.00 90.44 110 PHE A N 1
ATOM 912 C CA . PHE A 1 110 ? -11.301 -9.899 -8.664 1.00 90.44 110 PHE A CA 1
ATOM 913 C C . PHE A 1 110 ? -12.115 -10.994 -9.374 1.00 90.44 110 PHE A C 1
ATOM 915 O O . PHE A 1 110 ? -12.216 -10.979 -10.601 1.00 90.44 110 PHE A O 1
ATOM 922 N N . PRO A 1 111 ? -12.740 -11.910 -8.614 1.00 92.75 111 PRO A N 1
ATOM 923 C CA . PRO A 1 111 ? -13.750 -12.824 -9.134 1.00 92.75 111 PRO A CA 1
ATOM 924 C C . PRO A 1 111 ? -14.893 -12.104 -9.865 1.00 92.75 111 PRO A C 1
ATOM 926 O O . PRO A 1 111 ? -15.353 -11.043 -9.432 1.00 92.75 111 PRO A O 1
ATOM 929 N N . ASP A 1 112 ? -15.421 -12.735 -10.916 1.00 93.38 112 ASP A N 1
ATOM 930 C CA . ASP A 1 112 ? -16.525 -12.193 -11.720 1.00 93.38 112 ASP A CA 1
ATOM 931 C C . ASP A 1 112 ? -17.757 -11.754 -10.907 1.00 93.38 112 ASP A C 1
ATOM 933 O O . ASP A 1 112 ? -18.331 -10.717 -11.249 1.00 93.38 112 ASP A O 1
ATOM 937 N N . PRO A 1 113 ? -18.184 -12.453 -9.830 1.00 96.00 113 PRO A N 1
ATOM 938 C CA . PRO A 1 113 ? -19.297 -11.983 -9.005 1.00 96.00 113 PRO A CA 1
ATOM 939 C C . PRO A 1 113 ? -19.046 -10.599 -8.394 1.00 96.00 113 PRO A C 1
ATOM 941 O O . PRO A 1 113 ? -19.933 -9.749 -8.419 1.00 96.00 113 PRO A O 1
ATOM 944 N N . ILE A 1 114 ? -17.824 -10.340 -7.917 1.00 95.00 114 ILE A N 1
ATOM 945 C CA . ILE A 1 114 ? -17.441 -9.049 -7.329 1.00 95.00 114 ILE A CA 1
ATOM 946 C C . ILE A 1 114 ? -17.423 -7.971 -8.413 1.00 95.00 114 ILE A C 1
ATOM 948 O O . ILE A 1 114 ? -17.969 -6.891 -8.212 1.00 95.00 114 ILE A O 1
ATOM 952 N N . LEU A 1 115 ? -16.878 -8.271 -9.595 1.00 94.12 115 LEU A N 1
ATOM 953 C CA . LEU A 1 115 ? -16.874 -7.328 -10.718 1.00 94.12 115 LEU A CA 1
ATOM 954 C C . LEU A 1 115 ? -18.291 -6.968 -11.186 1.00 94.12 115 LEU A C 1
ATOM 956 O O . LEU A 1 115 ? -18.547 -5.813 -11.524 1.00 94.12 115 LEU A O 1
ATOM 960 N N . LYS A 1 116 ? -19.217 -7.935 -11.192 1.00 94.94 116 LYS A N 1
ATOM 961 C CA . LYS A 1 116 ? -20.633 -7.694 -11.511 1.00 94.94 116 LYS A CA 1
ATOM 962 C C . LYS A 1 116 ? -21.286 -6.781 -10.476 1.00 94.94 116 LYS A C 1
ATOM 964 O O . LYS A 1 116 ? -21.944 -5.821 -10.865 1.00 94.94 116 LYS A O 1
ATOM 969 N N . MET A 1 117 ? -21.058 -7.033 -9.187 1.00 94.88 117 MET A N 1
ATOM 970 C CA . MET A 1 117 ? -21.567 -6.177 -8.109 1.00 94.88 117 MET A CA 1
ATOM 971 C C . MET A 1 117 ? -21.007 -4.758 -8.197 1.00 94.88 117 MET A C 1
ATOM 973 O O . MET A 1 117 ? -21.781 -3.813 -8.223 1.00 94.88 117 MET A O 1
ATOM 977 N N . LEU A 1 118 ? -19.693 -4.595 -8.373 1.00 92.31 118 LEU A N 1
ATOM 978 C CA . LEU A 1 118 ? -19.056 -3.276 -8.496 1.00 92.31 118 LEU A CA 1
ATOM 979 C C . LEU A 1 118 ? -19.510 -2.486 -9.734 1.00 92.31 118 LEU A C 1
ATOM 981 O O . LEU A 1 118 ? -19.421 -1.260 -9.754 1.00 92.31 118 LEU A O 1
ATOM 985 N N . LYS A 1 119 ? -19.967 -3.174 -10.785 1.00 92.56 119 LYS A N 1
ATOM 986 C CA . LYS A 1 119 ? -20.498 -2.542 -11.999 1.00 92.56 119 LYS A CA 1
ATOM 987 C C . LYS A 1 119 ? -21.963 -2.123 -11.855 1.00 92.56 119 LYS A C 1
ATOM 989 O O . LYS A 1 119 ? -22.416 -1.251 -12.595 1.00 92.56 119 LYS A O 1
ATOM 994 N N . THR A 1 120 ? -22.695 -2.753 -10.943 1.00 90.12 120 THR A N 1
ATOM 995 C CA . THR A 1 120 ? -24.101 -2.452 -10.683 1.00 90.12 120 THR A CA 1
ATOM 996 C C . THR A 1 120 ? -24.135 -1.254 -9.735 1.00 90.12 120 THR A C 1
ATOM 998 O O . THR A 1 120 ? -23.867 -1.402 -8.548 1.00 90.12 120 THR A O 1
ATOM 1001 N N . LYS A 1 121 ? -24.341 -0.057 -10.293 1.00 60.03 121 LYS A N 1
ATOM 1002 C CA . LYS A 1 121 ? -24.560 1.176 -9.525 1.00 60.03 121 LYS A CA 1
ATOM 1003 C C . LYS A 1 121 ? -25.964 1.210 -8.944 1.00 60.03 121 LYS A C 1
ATOM 1005 O O . LYS A 1 121 ? -26.890 0.813 -9.684 1.00 60.03 121 LYS A O 1
#

Secondary structure (DSSP, 8-state):
------------HHHHHHHHHHHHHHHHHHHHHHHHHHHHTS-TT-----HHHHHTT----SPPPP-----HHHHT--HHHHHHHHHHTT----SSSPPPPP-SGGGGT--HHHHHHHH--

Sequence (121 aa):
MEEEDDYEEYVPVAKRRAMEAQKILQRKGKIVQQEKEMIENLPDNKTLKSVRELAKGITYTEPLPTGWKPPWHIRRMSKKDCDLIQKQWHIIVDGEEIPPPVKNFKDMRFPDPILKMLKTK

Radius of gyration: 31.25 Å; chains: 1; bounding box: 36×42×98 Å

pLDDT: mean 84.02, std 10.52, range [46.41, 96.44]

Organism: Trifolium pratense (NCBI:txid57577)